Protein AF-A0A7K7YYR3-F1 (afdb_monomer)

Mean predicted aligned error: 9.84 Å

Organism: Thryothorus ludovicianus (NCBI:txid74200)

Radius of gyration: 42.55 Å; Cα contacts (8 Å, |Δi|>4): 49; chains: 1; bounding box: 98×28×98 Å

Foldseek 3Di:
DPPPPPPQDLVNDDCPDPVVVVVVVVVVVVVVVVVVVVVVVVVVVVVVVVVVVVVVVVVVVVVVVVVVVVVVVVVVVVVVLVVLVLQLVLQQVPADPPPRDGDDSVCSVVVVVSLVVVCVVCVPVCVVVVVSVVVSVVPRD

Structure (mmCIF, N/CA/C/O backbone):
data_AF-A0A7K7YYR3-F1
#
_entry.id   AF-A0A7K7YYR3-F1
#
loop_
_atom_site.group_PDB
_atom_site.id
_atom_site.type_symbol
_atom_site.label_atom_id
_atom_site.label_alt_id
_atom_site.label_comp_id
_atom_site.label_asym_id
_atom_site.label_entity_id
_atom_site.label_seq_id
_atom_site.pdbx_PDB_ins_code
_atom_site.Cartn_x
_atom_site.Cartn_y
_atom_site.Cartn_z
_atom_site.occupancy
_atom_site.B_iso_or_equiv
_atom_site.auth_seq_id
_atom_site.auth_comp_id
_atom_site.auth_asym_id
_atom_site.auth_atom_id
_atom_site.pdbx_PDB_model_num
ATOM 1 N N . LYS A 1 1 ? 64.366 -17.762 -42.381 1.00 35.41 1 LYS A N 1
ATOM 2 C CA . LYS A 1 1 ? 63.772 -16.645 -43.153 1.00 35.41 1 LYS A CA 1
ATOM 3 C C . LYS A 1 1 ? 62.327 -16.528 -42.707 1.00 35.41 1 LYS A C 1
ATOM 5 O O . LYS A 1 1 ? 61.456 -17.136 -43.309 1.00 35.41 1 LYS A O 1
ATOM 10 N N . GLU A 1 2 ? 62.115 -15.848 -41.589 1.00 37.00 2 GLU A N 1
ATOM 11 C CA . GLU A 1 2 ? 60.780 -15.482 -41.127 1.00 37.00 2 GLU A CA 1
ATOM 12 C C . GLU A 1 2 ? 60.340 -14.313 -42.001 1.00 37.00 2 GLU A C 1
ATOM 14 O O . GLU A 1 2 ? 60.951 -13.245 -41.985 1.00 37.00 2 GLU A O 1
ATOM 19 N N . ALA A 1 3 ? 59.386 -14.578 -42.890 1.00 41.44 3 ALA A N 1
ATOM 20 C CA . ALA A 1 3 ? 58.779 -13.540 -43.696 1.00 41.44 3 ALA A CA 1
ATOM 21 C C . ALA A 1 3 ? 57.886 -12.715 -42.768 1.00 41.44 3 ALA A C 1
ATOM 23 O O . ALA A 1 3 ? 56.827 -13.174 -42.343 1.00 41.44 3 ALA A O 1
ATOM 24 N N . ASP A 1 4 ? 58.397 -11.530 -42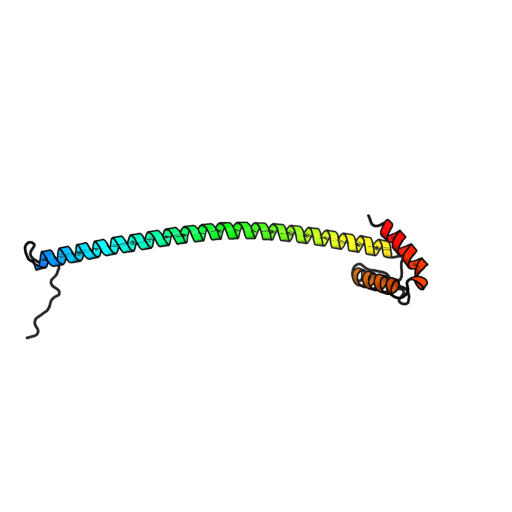.442 1.00 42.44 4 ASP A N 1
ATOM 25 C CA . ASP A 1 4 ? 57.719 -10.349 -41.913 1.00 42.44 4 ASP A CA 1
ATOM 26 C C . ASP A 1 4 ? 56.309 -10.235 -42.514 1.00 42.44 4 ASP A C 1
ATOM 28 O O . ASP A 1 4 ? 56.099 -9.626 -43.563 1.00 42.44 4 ASP A O 1
ATOM 32 N N . THR A 1 5 ? 55.334 -10.888 -41.879 1.00 45.81 5 THR A N 1
ATOM 33 C CA . THR A 1 5 ? 53.918 -10.742 -42.215 1.00 45.81 5 THR A CA 1
ATOM 34 C C . THR A 1 5 ? 53.445 -9.512 -41.458 1.00 45.81 5 THR A C 1
ATOM 36 O O . THR A 1 5 ? 52.688 -9.603 -40.497 1.00 45.81 5 THR A O 1
ATOM 39 N N . LYS A 1 6 ? 53.979 -8.348 -41.844 1.00 49.88 6 LYS A N 1
ATOM 40 C CA . LYS A 1 6 ? 53.377 -7.065 -41.492 1.00 49.88 6 LYS A CA 1
ATOM 41 C C . LYS A 1 6 ? 51.923 -7.150 -41.920 1.00 49.88 6 LYS A C 1
ATOM 43 O O . LYS A 1 6 ? 51.659 -7.414 -43.094 1.00 49.88 6 LYS A O 1
ATOM 48 N N . GLU A 1 7 ? 51.003 -6.944 -40.982 1.00 54.12 7 GLU A N 1
ATOM 49 C CA . GLU A 1 7 ? 49.636 -6.553 -41.312 1.00 54.12 7 GLU A CA 1
ATOM 50 C C . GLU A 1 7 ? 49.751 -5.374 -42.279 1.00 54.12 7 GLU A C 1
ATOM 52 O O . GLU A 1 7 ? 50.109 -4.264 -41.881 1.00 54.12 7 GLU A O 1
ATOM 57 N N . ARG A 1 8 ? 49.581 -5.642 -43.580 1.00 56.56 8 ARG A N 1
ATOM 58 C CA . ARG A 1 8 ? 49.575 -4.599 -44.600 1.00 56.56 8 ARG A CA 1
ATOM 59 C C . ARG A 1 8 ? 48.502 -3.613 -44.186 1.00 56.56 8 ARG A C 1
ATOM 61 O O . ARG A 1 8 ? 47.345 -3.989 -43.994 1.00 56.56 8 ARG A O 1
ATOM 68 N N . SER A 1 9 ? 48.908 -2.363 -44.016 1.00 64.81 9 SER A N 1
ATOM 69 C CA . SER A 1 9 ? 47.984 -1.285 -43.718 1.00 64.81 9 SER A CA 1
ATOM 70 C C . SER A 1 9 ? 46.947 -1.227 -44.839 1.00 64.81 9 SER A C 1
ATOM 72 O O . SER A 1 9 ? 47.283 -1.448 -45.999 1.00 64.81 9 SER A O 1
ATOM 74 N N . VAL A 1 10 ? 45.688 -0.899 -44.537 1.00 63.25 10 VAL A N 1
ATOM 75 C CA . VAL A 1 10 ? 44.636 -0.714 -45.562 1.00 63.25 10 VAL A CA 1
ATOM 76 C C . VAL A 1 10 ? 45.073 0.262 -46.666 1.00 63.25 10 VAL A C 1
ATOM 78 O O . VAL A 1 10 ? 44.607 0.176 -47.800 1.00 63.25 10 VAL A O 1
ATOM 81 N N . PHE A 1 11 ? 45.989 1.176 -46.335 1.00 68.94 11 PHE A N 1
ATOM 82 C CA . PHE A 1 11 ? 46.579 2.143 -47.257 1.00 68.94 11 PHE A CA 1
ATOM 83 C C . PHE A 1 11 ? 47.608 1.544 -48.236 1.00 68.94 11 PHE A C 1
ATOM 85 O O . PHE A 1 11 ? 47.927 2.195 -49.226 1.00 68.94 11 PHE A O 1
ATOM 92 N N . ASP A 1 12 ? 48.081 0.316 -48.007 1.00 80.94 12 ASP A N 1
ATOM 93 C CA . ASP A 1 12 ? 49.031 -0.399 -48.872 1.00 80.94 12 ASP A CA 1
ATOM 94 C C . ASP A 1 12 ? 48.335 -1.242 -49.960 1.00 80.94 12 ASP A C 1
ATOM 96 O O . ASP A 1 12 ? 49.011 -1.852 -50.791 1.00 80.94 12 ASP A O 1
ATOM 100 N N . ILE A 1 13 ? 46.994 -1.295 -49.972 1.00 80.44 13 ILE A N 1
ATOM 101 C CA . ILE A 1 13 ? 46.213 -2.071 -50.946 1.00 80.44 13 ILE A CA 1
ATOM 102 C C . ILE A 1 13 ? 45.917 -1.197 -52.184 1.00 80.44 13 ILE A C 1
ATOM 104 O O . ILE A 1 13 ? 45.173 -0.218 -52.074 1.00 80.44 13 ILE A O 1
ATOM 108 N N . PRO A 1 14 ? 46.437 -1.519 -53.387 1.00 85.94 14 PRO A N 1
ATOM 109 C CA . PRO A 1 14 ? 46.228 -0.684 -54.570 1.00 85.94 14 PRO A CA 1
ATOM 110 C C . PRO A 1 14 ? 44.763 -0.687 -55.041 1.00 85.94 14 PRO A C 1
ATOM 112 O O . PRO A 1 14 ? 44.143 -1.739 -55.178 1.00 85.94 14 PRO A O 1
ATOM 115 N N . ILE A 1 15 ? 44.234 0.493 -55.375 1.00 78.50 15 ILE A N 1
ATOM 116 C CA . ILE A 1 15 ? 42.802 0.799 -55.603 1.00 78.50 15 ILE A CA 1
ATOM 117 C C . ILE A 1 15 ? 42.096 0.073 -56.771 1.00 78.50 15 ILE A C 1
ATOM 119 O O . ILE A 1 15 ? 40.879 0.162 -56.897 1.00 78.50 15 ILE A O 1
ATOM 123 N N . PHE A 1 16 ? 42.823 -0.670 -57.607 1.00 83.06 16 PHE A N 1
ATOM 124 C CA . PHE A 1 16 ? 42.270 -1.465 -58.718 1.00 83.06 16 PHE A CA 1
ATOM 125 C C . PHE A 1 16 ? 42.712 -2.930 -58.653 1.00 83.06 16 PHE A C 1
ATOM 127 O O . PHE A 1 16 ? 42.991 -3.560 -59.670 1.00 83.06 16 PHE A O 1
ATOM 134 N N . THR A 1 17 ? 42.827 -3.464 -57.440 1.00 88.00 17 THR A N 1
ATOM 135 C CA . THR A 1 17 ? 43.153 -4.873 -57.205 1.00 88.00 17 THR A CA 1
ATOM 136 C C . THR A 1 17 ? 41.941 -5.623 -56.678 1.00 88.00 17 THR A C 1
ATOM 138 O O . THR A 1 17 ? 41.049 -5.051 -56.049 1.00 88.00 17 THR A O 1
ATOM 141 N N . GLU A 1 18 ? 41.919 -6.931 -56.911 1.00 87.81 18 GLU A N 1
ATOM 142 C CA . GLU A 1 18 ? 40.915 -7.820 -56.326 1.00 87.81 18 GLU A CA 1
ATOM 143 C C . GLU A 1 18 ? 40.942 -7.767 -54.786 1.00 87.81 18 GLU A C 1
ATOM 145 O O . GLU A 1 18 ? 39.895 -7.781 -54.142 1.00 87.81 18 GLU A O 1
ATOM 150 N N . GLU A 1 19 ? 42.130 -7.595 -54.197 1.00 86.94 19 GLU A N 1
ATOM 151 C CA . GLU A 1 19 ? 42.328 -7.396 -52.757 1.00 86.94 19 GLU A CA 1
ATOM 152 C C . GLU A 1 19 ? 41.598 -6.138 -52.246 1.00 86.94 19 GLU A C 1
ATOM 154 O O . GLU A 1 19 ? 40.872 -6.208 -51.252 1.00 86.94 19 GLU A O 1
ATOM 159 N N . PHE A 1 20 ? 41.691 -5.012 -52.968 1.00 88.94 20 PHE A N 1
ATOM 160 C CA . PHE A 1 20 ? 40.969 -3.780 -52.630 1.00 88.94 20 PHE A CA 1
ATOM 161 C C . PHE A 1 20 ? 39.449 -3.954 -52.711 1.00 88.94 20 PHE A C 1
ATOM 163 O O . PHE A 1 20 ? 38.728 -3.525 -51.807 1.00 88.94 20 PHE A O 1
ATOM 170 N N . LEU A 1 21 ? 38.953 -4.606 -53.769 1.00 87.38 21 LEU A N 1
ATOM 171 C CA . LEU A 1 21 ? 37.520 -4.861 -53.943 1.00 87.38 21 LEU A CA 1
ATOM 172 C C . LEU A 1 21 ? 36.966 -5.756 -52.828 1.00 87.38 21 LEU A C 1
ATOM 174 O O . LEU A 1 21 ? 35.918 -5.447 -52.258 1.00 87.38 21 LEU A O 1
ATOM 178 N N . ASN A 1 22 ? 37.683 -6.826 -52.476 1.00 89.19 22 ASN A N 1
ATOM 179 C CA . ASN A 1 22 ? 37.294 -7.737 -51.401 1.00 89.19 22 ASN A CA 1
ATOM 180 C C . ASN A 1 22 ? 37.285 -7.037 -50.039 1.00 89.19 22 ASN A C 1
ATOM 182 O O . ASN A 1 22 ? 36.320 -7.175 -49.286 1.00 89.19 22 ASN A O 1
ATOM 186 N N . HIS A 1 23 ? 38.310 -6.236 -49.743 1.00 88.50 23 HIS A N 1
ATOM 187 C CA . HIS A 1 23 ? 38.374 -5.461 -48.509 1.00 88.50 23 HIS A CA 1
ATOM 188 C C . HIS A 1 23 ? 37.259 -4.400 -48.431 1.00 88.50 23 HIS A C 1
ATOM 190 O O . HIS A 1 23 ? 36.601 -4.260 -47.399 1.00 88.50 23 HIS A O 1
ATOM 196 N N . SER A 1 24 ? 36.985 -3.689 -49.531 1.00 88.31 24 SER A N 1
ATOM 197 C CA . SER A 1 24 ? 35.888 -2.715 -49.608 1.00 88.31 24 SER A CA 1
ATOM 198 C C . SER A 1 24 ? 34.526 -3.377 -49.359 1.00 88.31 24 SER A C 1
ATOM 200 O O . SER A 1 24 ? 33.747 -2.909 -48.527 1.00 88.31 24 SER A O 1
ATOM 202 N N . LYS A 1 25 ? 34.281 -4.537 -49.982 1.00 92.31 25 LYS A N 1
ATOM 203 C CA . LYS A 1 25 ? 33.065 -5.337 -49.780 1.00 92.31 25 LYS A CA 1
ATOM 204 C C . LYS A 1 25 ? 32.928 -5.852 -48.343 1.00 92.31 25 LYS A C 1
ATOM 206 O O . LYS A 1 25 ? 31.828 -5.830 -47.795 1.00 92.31 25 LYS A O 1
ATOM 211 N N . ALA A 1 26 ? 34.023 -6.299 -47.726 1.00 92.12 26 ALA A N 1
ATOM 212 C CA . ALA A 1 26 ? 34.031 -6.736 -46.330 1.00 92.12 26 ALA A CA 1
ATOM 213 C C . ALA A 1 26 ? 33.671 -5.584 -45.377 1.00 92.12 26 ALA A C 1
ATOM 215 O O . ALA A 1 26 ? 32.804 -5.746 -44.520 1.00 92.12 26 ALA A O 1
ATOM 216 N N . ARG A 1 27 ? 34.252 -4.395 -45.586 1.00 91.75 27 ARG A N 1
ATOM 217 C CA . ARG A 1 27 ? 33.939 -3.189 -44.805 1.00 91.75 27 ARG A CA 1
ATOM 218 C C . ARG A 1 27 ? 32.488 -2.742 -44.985 1.00 91.75 27 ARG A C 1
ATOM 220 O O . ARG A 1 27 ? 31.841 -2.347 -44.019 1.00 91.75 27 ARG A O 1
ATOM 227 N N . GLU A 1 28 ? 31.959 -2.792 -46.206 1.00 95.69 28 GLU A N 1
ATOM 228 C CA . GLU A 1 28 ? 30.553 -2.464 -46.462 1.00 95.69 28 GLU A CA 1
ATOM 229 C C . GLU A 1 28 ? 29.607 -3.444 -45.746 1.00 95.69 28 GLU A C 1
ATOM 231 O O . GLU A 1 28 ? 28.613 -3.025 -45.144 1.00 95.69 28 GLU A O 1
ATOM 236 N N . ALA A 1 29 ? 29.936 -4.740 -45.753 1.00 96.12 29 ALA A N 1
ATOM 237 C CA . ALA A 1 29 ? 29.187 -5.759 -45.024 1.00 96.12 29 ALA A CA 1
ATOM 238 C C . ALA A 1 29 ? 29.232 -5.533 -43.503 1.00 96.12 29 ALA A C 1
ATOM 240 O O . ALA A 1 29 ? 28.187 -5.591 -42.851 1.00 96.12 29 ALA A O 1
ATOM 241 N N . GLU A 1 30 ? 30.402 -5.205 -42.951 1.00 95.81 30 GLU A N 1
ATOM 242 C CA . GLU A 1 30 ? 30.566 -4.861 -41.535 1.00 95.81 30 GLU A CA 1
ATOM 243 C C . GLU A 1 30 ? 29.743 -3.620 -41.164 1.00 95.81 30 GLU A C 1
ATOM 245 O O . GLU A 1 30 ? 28.970 -3.648 -40.206 1.00 95.81 30 GLU A O 1
ATOM 250 N N . LEU A 1 31 ? 29.806 -2.555 -41.972 1.00 97.44 31 LEU A N 1
ATOM 251 C CA . LEU A 1 31 ? 29.014 -1.342 -41.758 1.00 97.44 31 LEU A CA 1
ATOM 252 C C . LEU A 1 31 ? 27.509 -1.638 -41.777 1.00 97.44 31 LEU A C 1
ATOM 254 O O . LEU A 1 31 ? 26.747 -1.094 -40.973 1.00 97.44 31 LEU A O 1
ATOM 258 N N . ARG A 1 32 ? 27.061 -2.518 -42.679 1.00 98.00 32 ARG A N 1
ATOM 259 C CA . ARG A 1 32 ? 25.664 -2.962 -42.735 1.00 98.00 32 ARG A CA 1
ATOM 260 C C . ARG A 1 32 ? 25.271 -3.742 -41.481 1.00 98.00 32 ARG A C 1
ATOM 262 O O . ARG A 1 32 ? 24.177 -3.522 -40.959 1.00 98.00 32 ARG A O 1
ATOM 269 N N . GLN A 1 33 ? 26.139 -4.622 -40.989 1.00 98.00 33 GLN A N 1
ATOM 270 C CA . GLN A 1 33 ? 25.901 -5.375 -39.760 1.00 98.00 33 GLN A CA 1
ATOM 271 C C . GLN A 1 33 ? 25.851 -4.456 -38.533 1.00 98.00 33 GLN A C 1
ATOM 273 O O . GLN A 1 33 ? 24.942 -4.593 -37.716 1.00 98.00 33 GLN A O 1
ATOM 278 N N . LEU A 1 34 ? 26.759 -3.481 -38.434 1.00 98.12 34 LEU A N 1
ATOM 279 C CA . LEU A 1 34 ? 26.760 -2.482 -37.363 1.00 98.12 34 LEU A CA 1
ATOM 280 C C . LEU A 1 34 ? 25.476 -1.654 -37.364 1.00 98.12 34 LEU A C 1
ATOM 282 O O . LEU A 1 34 ? 24.861 -1.491 -36.316 1.00 98.12 34 LEU A O 1
ATOM 286 N N . ARG A 1 35 ? 25.014 -1.195 -38.535 1.00 98.25 35 ARG A N 1
ATOM 287 C CA . ARG A 1 35 ? 23.731 -0.479 -38.655 1.00 98.25 35 ARG A CA 1
ATOM 288 C C . ARG A 1 35 ? 22.551 -1.329 -38.195 1.00 98.25 35 ARG A C 1
ATOM 290 O O . ARG A 1 35 ? 21.685 -0.823 -37.490 1.00 98.25 35 ARG A O 1
ATOM 297 N N . LYS A 1 36 ? 22.529 -2.614 -38.565 1.00 98.31 36 LYS A N 1
ATOM 298 C CA . LYS A 1 36 ? 21.488 -3.548 -38.120 1.00 98.31 36 LYS A CA 1
ATOM 299 C C . LYS A 1 36 ? 21.504 -3.708 -36.597 1.00 98.31 36 LYS A C 1
ATOM 301 O O . LYS A 1 36 ? 20.466 -3.563 -35.967 1.00 98.31 36 LYS A O 1
ATOM 306 N N . SER A 1 37 ? 22.680 -3.947 -36.022 1.00 97.69 37 SER A N 1
ATOM 307 C CA . SER A 1 37 ? 22.866 -4.089 -34.574 1.00 97.69 37 SER A CA 1
ATOM 308 C C . SER A 1 37 ? 22.451 -2.821 -33.820 1.00 97.69 37 SER A C 1
ATOM 310 O O . SER A 1 37 ? 21.718 -2.892 -32.840 1.00 97.69 37 SER A O 1
ATOM 312 N N . ASN A 1 38 ? 22.840 -1.644 -34.321 1.00 97.81 38 ASN A N 1
ATOM 313 C CA . ASN A 1 38 ? 22.457 -0.369 -33.723 1.00 97.81 38 ASN A CA 1
ATOM 314 C C . ASN A 1 38 ? 20.933 -0.177 -33.708 1.00 97.81 38 ASN A C 1
ATOM 316 O O . ASN A 1 38 ? 20.379 0.209 -32.686 1.00 97.81 38 ASN A O 1
ATOM 320 N N . MET A 1 39 ? 20.250 -0.525 -34.801 1.00 98.12 39 MET A N 1
ATOM 321 C CA . MET A 1 39 ? 18.787 -0.472 -34.871 1.00 98.12 39 MET A CA 1
ATOM 322 C C . MET A 1 39 ? 18.123 -1.432 -33.867 1.00 98.12 39 MET A C 1
ATOM 324 O O . MET A 1 39 ? 17.169 -1.053 -33.194 1.00 98.12 39 MET A O 1
ATOM 328 N N . GLU A 1 40 ? 18.649 -2.653 -33.711 1.00 98.00 40 GLU A N 1
ATOM 329 C CA . GLU A 1 40 ? 18.161 -3.610 -32.705 1.00 98.00 40 GLU A CA 1
ATOM 330 C C . GLU A 1 40 ? 18.360 -3.084 -31.270 1.00 98.00 40 GLU A C 1
ATOM 332 O O . GLU A 1 40 ? 17.505 -3.285 -30.404 1.00 98.00 40 GLU A O 1
ATOM 337 N N . PHE A 1 41 ? 19.471 -2.391 -30.998 1.00 98.19 41 PHE A N 1
ATOM 338 C CA . PHE A 1 41 ? 19.703 -1.755 -29.700 1.00 98.19 41 PHE A CA 1
ATOM 339 C C . PHE A 1 41 ? 18.776 -0.566 -29.454 1.00 98.19 41 PHE A C 1
ATOM 341 O O . PHE A 1 41 ? 18.252 -0.435 -28.349 1.00 98.19 41 PHE A O 1
ATOM 348 N N . GLU A 1 42 ? 18.537 0.272 -30.460 1.00 98.19 42 GLU A N 1
ATOM 349 C CA . GLU A 1 42 ? 17.586 1.384 -30.373 1.00 98.19 42 GLU A CA 1
ATOM 350 C C . GLU A 1 42 ? 16.169 0.883 -30.067 1.00 98.19 42 GLU A C 1
ATOM 352 O O . GLU A 1 42 ? 15.507 1.421 -29.179 1.00 98.19 42 GLU A O 1
ATOM 357 N N . GLU A 1 43 ? 15.733 -0.202 -30.713 1.00 98.12 43 GLU A N 1
ATOM 358 C CA . GLU A 1 43 ? 14.432 -0.825 -30.448 1.00 98.12 43 GLU A CA 1
ATOM 359 C C . GLU A 1 43 ? 14.332 -1.353 -29.008 1.00 98.12 43 GLU A C 1
ATOM 361 O O . GLU A 1 43 ? 13.356 -1.081 -28.300 1.00 98.12 43 GLU A O 1
ATOM 366 N N . ARG A 1 44 ? 15.367 -2.057 -28.527 1.00 97.81 44 ARG A N 1
ATOM 367 C CA . ARG A 1 44 ? 15.416 -2.548 -27.138 1.00 97.81 44 ARG A CA 1
ATOM 368 C C . ARG A 1 44 ? 15.423 -1.409 -26.125 1.00 97.81 44 ARG A C 1
ATOM 370 O O . ARG A 1 44 ? 14.733 -1.498 -25.110 1.00 97.81 44 ARG A O 1
ATOM 377 N N . ASN A 1 45 ? 16.166 -0.341 -26.398 1.00 98.19 45 ASN A N 1
ATOM 378 C CA . ASN A 1 45 ? 16.213 0.833 -25.534 1.00 98.19 45 ASN A CA 1
ATOM 379 C C . ASN A 1 45 ? 14.850 1.529 -25.472 1.00 98.19 45 ASN A C 1
ATOM 381 O O . ASN A 1 45 ? 14.396 1.863 -24.379 1.00 98.19 45 ASN A O 1
ATOM 385 N N . ALA A 1 46 ? 14.158 1.675 -26.605 1.00 98.38 46 ALA A N 1
ATOM 386 C CA . ALA A 1 46 ? 12.812 2.242 -26.641 1.00 98.38 46 ALA A CA 1
ATOM 387 C C . ALA A 1 46 ? 11.812 1.397 -25.830 1.00 98.38 46 ALA A C 1
ATOM 389 O O . ALA A 1 46 ? 11.031 1.935 -25.039 1.00 98.38 46 ALA A O 1
ATOM 390 N N . ALA A 1 47 ? 11.870 0.068 -25.966 1.00 98.00 47 ALA A N 1
ATOM 391 C CA . ALA A 1 47 ? 11.036 -0.846 -25.188 1.00 98.00 47 ALA A CA 1
ATOM 392 C C . ALA A 1 47 ? 11.317 -0.743 -23.678 1.00 98.00 47 ALA A C 1
ATOM 394 O O . ALA A 1 47 ? 10.383 -0.656 -22.875 1.00 98.00 47 ALA A O 1
ATOM 395 N N . LEU A 1 48 ? 12.595 -0.701 -23.288 1.00 98.38 48 LEU A N 1
ATOM 396 C CA . LEU A 1 48 ? 12.999 -0.559 -21.891 1.00 98.38 48 LEU A CA 1
ATOM 397 C C . LEU A 1 48 ? 12.548 0.784 -21.308 1.00 98.38 48 LEU A C 1
ATOM 399 O O . LEU A 1 48 ? 12.025 0.825 -20.198 1.00 98.38 48 LEU A O 1
ATOM 403 N N . GLN A 1 49 ? 12.693 1.872 -22.061 1.00 98.38 49 GLN A N 1
ATOM 404 C CA . GLN A 1 49 ? 12.291 3.204 -21.620 1.00 98.38 49 GLN A CA 1
ATOM 405 C C . GLN A 1 49 ? 10.783 3.283 -21.360 1.00 98.38 49 GLN A C 1
ATOM 407 O O . GLN A 1 49 ? 10.367 3.779 -20.312 1.00 98.38 49 GLN A O 1
ATOM 412 N N . LYS A 1 50 ? 9.968 2.689 -22.241 1.00 98.38 50 LYS A N 1
ATOM 413 C CA . LYS A 1 50 ? 8.522 2.554 -22.023 1.00 98.38 50 LYS A CA 1
ATOM 414 C C . LYS A 1 50 ? 8.200 1.731 -20.773 1.00 98.38 50 LYS A C 1
ATOM 416 O O . LYS A 1 50 ? 7.259 2.052 -20.045 1.00 98.38 50 LYS A O 1
ATOM 421 N N . HIS A 1 51 ? 8.955 0.663 -20.517 1.00 98.38 51 HIS A N 1
ATOM 422 C CA . HIS A 1 51 ? 8.760 -0.156 -19.322 1.00 98.38 51 HIS A CA 1
ATOM 423 C C . HIS A 1 51 ? 9.084 0.624 -18.043 1.00 98.38 51 HIS A C 1
ATOM 425 O O . HIS A 1 51 ? 8.286 0.610 -17.110 1.00 98.38 51 HIS A O 1
ATOM 431 N N . VAL A 1 52 ? 10.195 1.365 -18.028 1.00 98.38 52 VAL A N 1
ATOM 432 C CA . VAL A 1 52 ? 10.575 2.242 -16.909 1.00 98.38 52 VAL A CA 1
ATOM 433 C C . VAL A 1 52 ? 9.493 3.282 -16.634 1.00 98.38 52 VAL A C 1
ATOM 435 O O . VAL A 1 52 ? 9.124 3.485 -15.481 1.00 98.38 52 VAL A O 1
ATOM 438 N N . GLU A 1 53 ? 8.955 3.918 -17.673 1.00 98.25 53 GLU A N 1
ATOM 439 C CA . GLU A 1 53 ? 7.867 4.887 -17.528 1.00 98.25 53 GLU A CA 1
ATOM 440 C C . GLU A 1 53 ? 6.598 4.236 -16.961 1.00 98.25 53 GLU A C 1
ATOM 442 O O . GLU A 1 53 ? 6.037 4.724 -15.984 1.00 98.25 53 GLU A O 1
ATOM 447 N N . SER A 1 54 ? 6.217 3.067 -17.483 1.00 98.31 54 SER A N 1
ATOM 448 C CA . SER A 1 54 ? 5.068 2.306 -16.974 1.00 98.31 54 SER A CA 1
ATOM 449 C C . SER A 1 54 ? 5.241 1.922 -15.499 1.00 98.31 54 SER A C 1
ATOM 451 O O . SER A 1 54 ? 4.297 2.016 -14.715 1.00 98.31 54 SER A O 1
ATOM 453 N N . MET A 1 55 ? 6.450 1.507 -15.104 1.00 98.44 55 MET A N 1
ATOM 454 C CA . MET A 1 55 ? 6.769 1.192 -13.711 1.00 98.44 55 MET A CA 1
ATOM 455 C C . MET A 1 55 ? 6.701 2.428 -12.818 1.00 98.44 55 MET A C 1
ATOM 457 O O . MET A 1 55 ? 6.166 2.333 -11.719 1.00 98.44 55 MET A O 1
ATOM 461 N N . ARG A 1 56 ? 7.193 3.586 -13.276 1.00 98.44 56 ARG A N 1
ATOM 462 C CA . ARG A 1 56 ? 7.094 4.846 -12.522 1.00 98.44 56 ARG A CA 1
ATOM 463 C C . ARG A 1 56 ? 5.642 5.210 -12.241 1.00 98.44 56 ARG A C 1
ATOM 465 O O . ARG A 1 56 ? 5.298 5.422 -11.085 1.00 98.44 56 ARG A O 1
ATOM 472 N N . THR A 1 57 ? 4.776 5.163 -13.253 1.00 98.38 57 THR A N 1
ATOM 473 C CA . THR A 1 57 ? 3.339 5.415 -13.066 1.00 98.38 57 THR A CA 1
ATOM 474 C C . THR A 1 57 ? 2.695 4.408 -12.109 1.00 98.38 57 THR A C 1
ATOM 476 O O . THR A 1 57 ? 1.847 4.774 -11.296 1.00 98.38 57 THR A O 1
ATOM 479 N N . ALA A 1 58 ? 3.090 3.132 -12.170 1.00 98.38 58 ALA A N 1
ATOM 480 C CA . ALA A 1 58 ? 2.591 2.122 -11.239 1.00 98.38 58 ALA A CA 1
ATOM 481 C C . ALA A 1 58 ? 3.032 2.398 -9.790 1.00 98.38 58 ALA A C 1
ATOM 483 O O . ALA A 1 58 ? 2.228 2.230 -8.876 1.00 98.38 58 ALA A O 1
ATOM 484 N N . VAL A 1 59 ? 4.274 2.847 -9.582 1.00 98.56 59 VAL A N 1
ATOM 485 C CA . VAL A 1 59 ? 4.787 3.244 -8.263 1.00 98.56 59 VAL A CA 1
ATOM 486 C C . VAL A 1 59 ? 4.025 4.451 -7.727 1.00 98.56 59 VAL A C 1
ATOM 488 O O . VAL A 1 59 ? 3.513 4.375 -6.618 1.00 98.56 59 VAL A O 1
ATOM 491 N N . GLU A 1 60 ? 3.867 5.510 -8.521 1.00 98.38 60 GLU A N 1
ATOM 492 C CA . GLU A 1 60 ? 3.113 6.708 -8.120 1.00 98.38 60 GLU A CA 1
ATOM 493 C C . GLU A 1 60 ? 1.679 6.356 -7.702 1.00 98.38 60 GLU A C 1
ATOM 495 O O . GLU A 1 60 ? 1.186 6.816 -6.672 1.00 98.38 60 GLU A O 1
ATOM 500 N N . LYS A 1 61 ? 1.014 5.473 -8.458 1.00 98.44 61 LYS A N 1
ATOM 501 C CA . LYS A 1 61 ? -0.321 4.986 -8.099 1.00 98.44 61 LYS A CA 1
ATOM 502 C C . LYS A 1 61 ? -0.314 4.216 -6.775 1.00 98.44 61 LYS A C 1
ATOM 504 O O . LYS A 1 61 ? -1.168 4.461 -5.929 1.00 98.44 61 LYS A O 1
ATOM 509 N N . LEU A 1 62 ? 0.645 3.310 -6.585 1.00 98.62 62 LEU A N 1
ATOM 510 C CA . LEU A 1 62 ? 0.768 2.543 -5.343 1.00 98.62 62 LEU A CA 1
ATOM 511 C C . LEU A 1 62 ? 1.051 3.442 -4.135 1.00 98.62 62 LEU A C 1
ATOM 513 O O . LEU A 1 62 ? 0.534 3.184 -3.053 1.00 98.62 62 LEU A O 1
ATOM 517 N N . GLU A 1 63 ? 1.838 4.504 -4.298 1.00 98.50 63 GLU A N 1
ATOM 518 C CA . GLU A 1 63 ? 2.089 5.477 -3.233 1.00 98.50 63 GLU A CA 1
ATOM 519 C C . GLU A 1 63 ? 0.803 6.199 -2.813 1.00 98.50 63 GLU A C 1
ATOM 521 O O . GLU A 1 63 ? 0.533 6.326 -1.614 1.00 98.50 63 GLU A O 1
ATOM 526 N N . VAL A 1 64 ? -0.028 6.604 -3.779 1.00 98.38 64 VAL A N 1
ATOM 527 C CA . VAL A 1 64 ? -1.349 7.193 -3.510 1.00 98.38 64 VAL A CA 1
ATOM 528 C C . VAL A 1 64 ? -2.257 6.197 -2.786 1.00 98.38 64 VAL A C 1
ATOM 530 O O . VAL A 1 64 ? -2.833 6.544 -1.751 1.00 98.38 64 VAL A O 1
ATOM 533 N N . ASP A 1 65 ? -2.334 4.956 -3.271 1.00 98.38 65 ASP A N 1
ATOM 534 C CA . ASP A 1 65 ? -3.151 3.900 -2.663 1.00 98.38 65 ASP A CA 1
ATOM 535 C C . ASP A 1 65 ? -2.718 3.636 -1.205 1.00 98.38 65 ASP A C 1
ATOM 537 O O . ASP A 1 65 ? -3.555 3.529 -0.307 1.00 98.38 65 ASP A O 1
ATOM 541 N N . VAL A 1 66 ? -1.408 3.617 -0.925 1.00 98.56 66 VAL A N 1
ATOM 542 C CA . VAL A 1 66 ? -0.867 3.455 0.438 1.00 98.56 66 VAL A CA 1
ATOM 543 C C . VAL A 1 66 ? -1.287 4.603 1.355 1.00 98.56 66 VAL A C 1
ATOM 545 O O . VAL A 1 66 ? -1.644 4.365 2.513 1.00 98.56 66 VAL A O 1
ATOM 548 N N . ILE A 1 67 ? -1.246 5.850 0.879 1.00 98.12 67 ILE A N 1
ATOM 549 C CA . ILE A 1 67 ? -1.674 7.012 1.671 1.00 98.12 67 ILE A CA 1
ATOM 550 C C . ILE A 1 67 ? -3.174 6.922 1.977 1.00 98.12 67 ILE A C 1
ATOM 552 O O . ILE A 1 67 ? -3.583 7.145 3.121 1.00 98.12 67 ILE A O 1
ATOM 556 N N . GLN A 1 68 ? -3.985 6.556 0.985 1.00 98.06 68 GLN A N 1
ATOM 557 C CA . GLN A 1 68 ? -5.429 6.416 1.145 1.00 98.06 68 GLN A CA 1
ATOM 558 C C . GLN A 1 68 ? -5.787 5.303 2.138 1.00 98.06 68 GLN A C 1
ATOM 560 O O . GLN A 1 68 ? -6.596 5.524 3.041 1.00 98.06 68 GLN A O 1
ATOM 565 N N . GLU A 1 69 ? -5.149 4.138 2.035 1.00 98.06 69 GLU A N 1
ATOM 566 C CA . GLU A 1 69 ? -5.379 3.026 2.961 1.00 98.06 69 GLU A CA 1
ATOM 567 C C . GLU A 1 69 ? -4.928 3.356 4.387 1.00 98.06 69 GLU A C 1
ATOM 569 O O . GLU A 1 69 ? -5.621 3.019 5.348 1.00 98.06 69 GLU A O 1
ATOM 574 N N . ARG A 1 70 ? -3.825 4.099 4.560 1.00 98.06 70 ARG A N 1
ATOM 575 C CA . ARG A 1 70 ? -3.429 4.613 5.882 1.00 98.06 70 ARG A CA 1
ATOM 576 C C . ARG A 1 70 ? -4.488 5.542 6.467 1.00 98.06 70 ARG A C 1
ATOM 578 O O .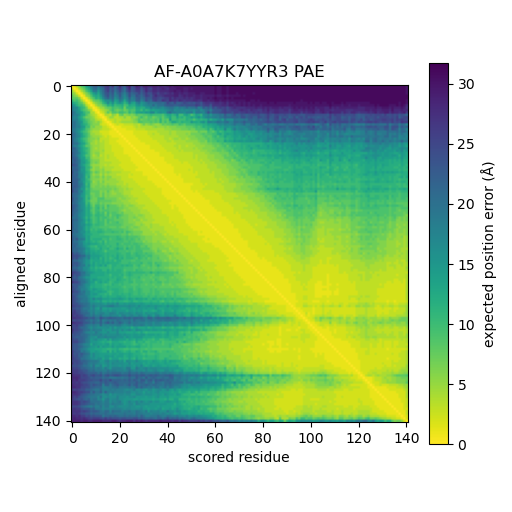 ARG A 1 70 ? -4.852 5.380 7.627 1.00 98.06 70 ARG A O 1
ATOM 585 N N . SER A 1 71 ? -5.005 6.481 5.673 1.00 97.94 71 SER A N 1
ATOM 586 C CA . SER A 1 71 ? -6.077 7.385 6.109 1.00 97.94 71 SER A CA 1
ATOM 587 C C . SER A 1 71 ? -7.334 6.610 6.514 1.00 97.94 71 SER A C 1
ATOM 589 O O . SER A 1 71 ? -7.882 6.842 7.593 1.00 97.94 71 SER A O 1
ATOM 591 N N . ARG A 1 72 ? -7.740 5.628 5.703 1.00 97.62 72 ARG A N 1
ATOM 592 C CA . ARG A 1 72 ? -8.877 4.752 5.997 1.00 97.62 72 ARG A CA 1
ATOM 593 C C . ARG A 1 72 ? -8.674 3.960 7.287 1.00 97.62 72 ARG A C 1
ATOM 595 O O . ARG A 1 72 ? -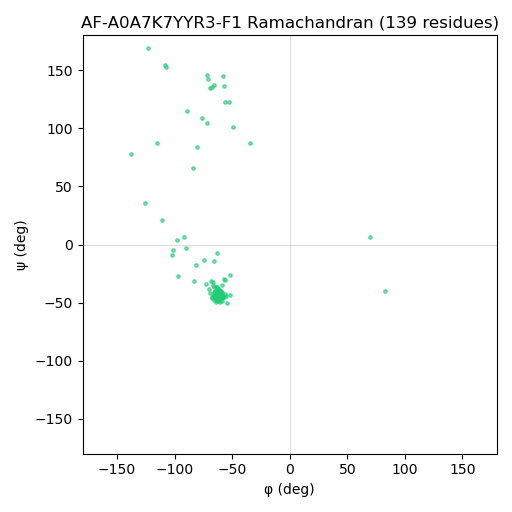9.602 3.861 8.086 1.00 97.62 72 ARG A O 1
ATOM 602 N N . ASN A 1 73 ? -7.478 3.417 7.506 1.00 98.25 73 ASN A N 1
ATOM 603 C CA . ASN A 1 73 ? -7.154 2.678 8.724 1.00 98.25 73 ASN A CA 1
ATOM 604 C C . ASN A 1 73 ? -7.262 3.577 9.964 1.00 98.25 73 ASN A C 1
ATOM 606 O O . ASN A 1 73 ? -7.908 3.190 10.931 1.00 98.25 73 ASN A O 1
ATOM 610 N N . THR A 1 74 ? -6.737 4.805 9.904 1.00 98.31 74 THR A N 1
ATOM 611 C CA . THR A 1 74 ? -6.871 5.787 10.992 1.00 98.31 74 THR A CA 1
ATOM 612 C C . THR A 1 74 ? -8.335 6.071 11.328 1.00 98.31 74 THR A C 1
ATOM 614 O O . THR A 1 74 ? -8.706 6.065 12.499 1.00 98.31 74 THR A O 1
ATOM 617 N N . VAL A 1 75 ? -9.187 6.274 10.320 1.00 98.06 75 VAL A N 1
ATOM 618 C CA . VAL A 1 75 ? -10.626 6.508 10.531 1.00 98.06 75 VAL A CA 1
ATOM 619 C C . VAL A 1 75 ? -11.302 5.282 11.154 1.00 98.06 75 VAL A C 1
ATOM 621 O O . VAL A 1 75 ? -12.071 5.413 12.102 1.00 98.06 75 VAL A O 1
ATOM 624 N N . LEU A 1 76 ? -10.979 4.072 10.688 1.00 98.19 76 LEU A N 1
ATOM 625 C CA . LEU A 1 76 ? -11.498 2.833 11.280 1.00 98.19 76 LEU A CA 1
ATOM 626 C C . LEU A 1 76 ? -11.055 2.653 12.738 1.00 98.19 76 LEU A C 1
ATOM 628 O O . LEU A 1 76 ? -11.868 2.254 13.568 1.00 98.19 76 LEU A O 1
ATOM 632 N N . GLN A 1 77 ? -9.803 2.980 13.066 1.00 97.62 77 GLN A N 1
ATOM 633 C CA . GLN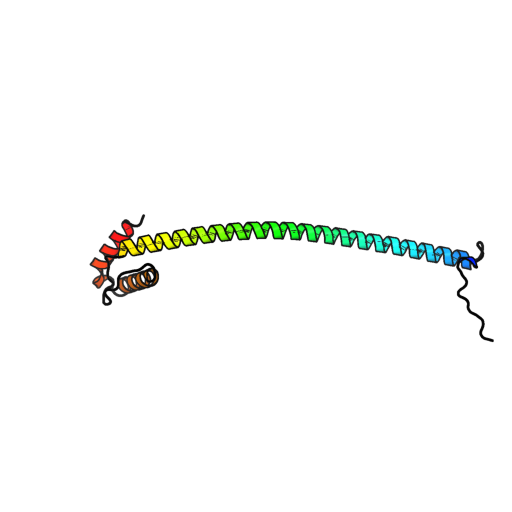 A 1 77 ? -9.310 2.957 14.444 1.00 97.62 77 GLN A CA 1
ATOM 6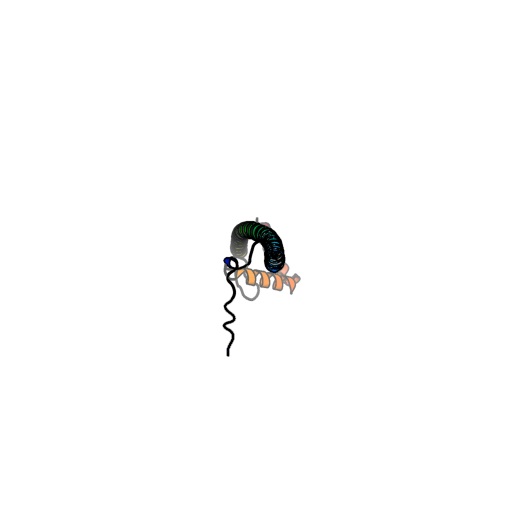34 C C . GLN A 1 77 ? -10.059 3.960 15.325 1.00 97.62 77 GLN A C 1
ATOM 636 O O . GLN A 1 77 ? -10.457 3.611 16.432 1.00 97.62 77 GLN A O 1
ATOM 641 N N . GLN A 1 78 ? -10.316 5.172 14.827 1.00 97.94 78 GLN A N 1
ATOM 642 C CA . GLN A 1 78 ? -11.103 6.179 15.547 1.00 97.94 78 GLN A CA 1
ATOM 643 C C . GLN A 1 78 ? -12.543 5.717 15.792 1.00 97.94 78 GLN A C 1
ATOM 645 O O . GLN A 1 78 ? -13.064 5.896 16.893 1.00 97.94 78 GLN A O 1
ATOM 650 N N . HIS A 1 79 ? -13.182 5.090 14.801 1.00 97.06 79 HIS A N 1
ATOM 651 C CA . HIS A 1 79 ? -14.516 4.516 14.977 1.00 97.06 79 HIS A CA 1
ATOM 652 C C . HIS A 1 79 ? -14.523 3.377 15.996 1.00 97.06 79 HIS A C 1
ATOM 654 O O . HIS A 1 79 ? -15.417 3.326 16.837 1.00 97.06 79 HIS A O 1
ATOM 660 N N . LEU A 1 80 ? -13.525 2.490 15.953 1.00 96.75 80 LEU A N 1
ATOM 661 C CA . LEU A 1 80 ? -13.386 1.400 16.917 1.00 96.75 80 LEU A CA 1
ATOM 662 C C . LEU A 1 80 ? -13.211 1.947 18.338 1.00 96.75 80 LEU A C 1
ATOM 664 O O . LEU A 1 80 ? -13.898 1.495 19.249 1.00 96.75 80 LEU A O 1
ATOM 668 N N . GLU A 1 81 ? -12.343 2.940 18.522 1.00 97.00 81 GLU A N 1
ATOM 669 C CA . GLU A 1 81 ? -12.116 3.580 19.821 1.00 97.00 81 GLU A CA 1
ATOM 670 C C . GLU A 1 81 ? -13.388 4.260 20.343 1.00 97.00 81 GLU A C 1
ATOM 672 O O . GLU A 1 81 ? -13.766 4.080 21.500 1.00 97.00 81 GLU A O 1
ATOM 677 N N . SER A 1 82 ? -14.103 4.968 19.464 1.00 96.44 82 SER A N 1
ATOM 678 C CA . SER A 1 82 ? -15.382 5.609 19.798 1.00 96.44 82 SER A CA 1
ATOM 679 C C . SER A 1 82 ? -16.428 4.577 20.226 1.00 96.44 82 SER A C 1
ATOM 681 O O . SER A 1 82 ? -17.111 4.764 21.231 1.00 96.44 82 SER A O 1
ATOM 683 N N . LEU A 1 83 ? -16.517 3.449 19.511 1.00 95.50 83 LEU A N 1
ATOM 684 C CA . LEU A 1 83 ? -17.413 2.347 19.857 1.00 95.50 83 LEU A CA 1
ATOM 685 C C . LEU A 1 83 ? -17.031 1.719 21.202 1.00 95.50 83 LEU A C 1
ATOM 687 O O . LEU A 1 83 ? -17.900 1.484 22.040 1.00 95.50 83 LEU A O 1
ATOM 691 N N . ARG A 1 84 ? -15.738 1.478 21.443 1.00 97.00 84 ARG A N 1
ATOM 692 C CA . ARG A 1 84 ? -15.244 0.974 22.731 1.00 97.00 84 ARG A CA 1
ATOM 693 C C . ARG A 1 84 ? -15.583 1.915 23.876 1.00 97.00 84 ARG A C 1
ATOM 695 O O . ARG A 1 84 ? -16.004 1.445 24.931 1.00 97.00 84 ARG A O 1
ATOM 702 N N . GLN A 1 85 ? -15.45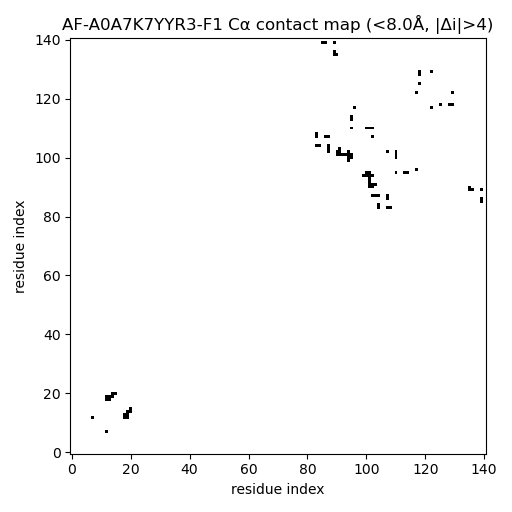3 3.220 23.669 1.00 96.81 85 GLN A N 1
ATOM 703 C CA . GLN A 1 85 ? -15.808 4.226 24.664 1.00 96.81 85 GLN A CA 1
ATOM 704 C C . GLN A 1 85 ? -17.317 4.254 24.937 1.00 96.81 85 GLN A C 1
ATOM 706 O O . GLN A 1 85 ? -17.737 4.258 26.100 1.00 96.81 85 GLN A O 1
ATOM 711 N N . ALA A 1 86 ? -18.140 4.216 23.887 1.00 95.81 86 ALA A N 1
ATOM 712 C CA . ALA A 1 86 ? -19.593 4.158 24.007 1.00 95.81 86 ALA A CA 1
ATOM 713 C C . ALA A 1 86 ? -20.041 2.891 24.753 1.00 95.81 86 ALA A C 1
ATOM 715 O O . ALA A 1 86 ? -20.825 2.971 25.696 1.00 95.81 86 ALA A O 1
ATOM 716 N N . LEU A 1 87 ? -19.475 1.731 24.414 1.00 95.69 87 LEU A N 1
ATOM 717 C CA . LEU A 1 87 ? -19.752 0.472 25.104 1.00 95.69 87 LEU A CA 1
ATOM 718 C C . LEU A 1 87 ? -19.283 0.502 26.565 1.00 95.69 87 LEU A C 1
ATOM 720 O O . LEU A 1 87 ? -20.053 0.172 27.461 1.00 95.69 87 LEU A O 1
ATOM 724 N N . THR A 1 88 ? -18.053 0.943 26.830 1.00 96.94 88 THR A N 1
ATOM 725 C CA . THR A 1 88 ? -17.501 1.007 28.194 1.00 96.94 88 THR A CA 1
ATOM 726 C C . THR A 1 88 ? -18.357 1.888 29.100 1.00 96.94 88 THR A C 1
ATOM 728 O O . THR A 1 88 ? -18.684 1.493 30.216 1.00 96.94 88 THR A O 1
ATOM 731 N N . SER A 1 89 ? -18.763 3.064 28.615 1.00 95.69 89 SER A N 1
ATOM 732 C CA . SER A 1 89 ? -19.619 3.980 29.377 1.00 95.69 89 SER A CA 1
ATOM 733 C C . SER A 1 89 ? -21.029 3.423 29.582 1.00 95.69 89 SER A C 1
ATOM 735 O O . SER A 1 89 ? -21.533 3.436 30.704 1.00 95.69 89 SER A O 1
ATOM 737 N N . SER A 1 90 ? -21.638 2.870 28.533 1.00 95.25 90 SER A N 1
ATOM 738 C CA . SER A 1 90 ? -23.012 2.355 28.577 1.00 95.25 90 SER A CA 1
ATOM 739 C C . SER A 1 90 ? -23.152 1.128 29.483 1.00 95.25 90 SER A C 1
ATOM 741 O O . SER A 1 90 ? -24.169 0.960 30.153 1.00 95.25 90 SER A O 1
ATOM 743 N N . PHE A 1 91 ? -22.111 0.296 29.567 1.00 95.31 91 PHE A N 1
ATOM 744 C CA . PHE A 1 91 ? -22.091 -0.911 30.396 1.00 95.31 91 PHE A CA 1
ATOM 745 C C . PHE A 1 91 ? -21.393 -0.734 31.756 1.00 95.31 91 PHE A C 1
ATOM 747 O O . PHE A 1 91 ? -21.303 -1.694 32.520 1.00 95.31 91 PHE A O 1
ATOM 754 N N . ALA A 1 92 ? -20.945 0.474 32.119 1.00 94.31 92 ALA A N 1
ATOM 755 C CA . ALA A 1 92 ? -20.246 0.728 33.386 1.00 94.31 92 ALA A CA 1
ATOM 756 C C . ALA A 1 92 ? -21.057 0.313 34.634 1.00 94.31 92 ALA A C 1
ATOM 758 O O . ALA A 1 92 ? -20.482 -0.068 35.652 1.00 94.31 92 ALA A O 1
ATOM 759 N N . GLY A 1 93 ? -22.392 0.366 34.549 1.00 92.25 93 GLY A N 1
ATOM 760 C CA . GLY A 1 93 ? -23.319 -0.045 35.610 1.00 92.25 93 GLY A CA 1
ATOM 761 C C . GLY A 1 93 ? -23.788 -1.502 35.539 1.00 92.25 93 GLY A C 1
ATOM 762 O O . GLY A 1 93 ? -24.683 -1.877 36.294 1.00 92.25 93 GLY A O 1
ATOM 763 N N . VAL A 1 94 ? -23.236 -2.316 34.633 1.00 93.56 94 VAL A N 1
ATOM 764 C CA . VAL A 1 94 ? -23.680 -3.696 34.383 1.00 93.56 94 VAL A CA 1
ATOM 765 C C . VAL A 1 94 ? -22.557 -4.675 34.758 1.00 93.56 94 VAL A C 1
ATOM 767 O O . VAL A 1 94 ? -21.741 -5.037 33.910 1.00 93.56 94 VAL A O 1
ATOM 770 N N . PRO A 1 95 ? -22.462 -5.114 36.024 1.00 93.62 95 PRO A N 1
ATOM 771 C CA . PRO A 1 95 ? -21.457 -6.093 36.426 1.00 93.62 95 PRO A CA 1
ATOM 772 C C . PRO A 1 95 ? -21.778 -7.486 35.863 1.00 93.62 95 PRO A C 1
ATOM 774 O O . PRO A 1 95 ? -22.939 -7.901 35.828 1.00 93.62 95 PRO A O 1
ATOM 777 N N . LEU A 1 96 ? -20.750 -8.236 35.455 1.00 92.56 96 LEU A N 1
ATOM 778 C CA . LEU A 1 96 ? -20.927 -9.616 34.999 1.00 92.56 96 LEU A CA 1
ATOM 779 C C . LEU A 1 96 ? -21.397 -10.533 36.145 1.00 92.56 96 LEU A C 1
ATOM 781 O O . LEU A 1 96 ? -20.827 -10.487 37.242 1.00 92.56 96 LEU A O 1
ATOM 785 N N . PRO A 1 97 ? -22.372 -11.429 35.901 1.00 90.00 97 PRO A N 1
ATOM 786 C CA . PRO A 1 97 ? -22.763 -12.445 36.873 1.00 90.00 97 PRO A CA 1
ATOM 787 C C . PRO A 1 97 ? -21.580 -13.329 37.287 1.00 90.00 97 PRO A C 1
ATOM 789 O O . PRO A 1 97 ? -20.787 -13.768 36.456 1.00 90.00 97 PRO A O 1
ATOM 792 N N . GLY A 1 98 ? -21.458 -13.601 38.586 1.00 87.06 98 GLY A N 1
ATOM 793 C CA . GLY A 1 98 ? -20.415 -14.461 39.153 1.00 87.06 98 GLY A CA 1
ATOM 794 C C . GLY A 1 98 ? -19.065 -13.776 39.388 1.00 87.06 98 GLY A C 1
ATOM 795 O O . GLY A 1 98 ? -18.462 -14.018 40.430 1.00 87.06 98 GLY A O 1
ATOM 796 N N . SER A 1 99 ? -18.599 -12.903 38.486 1.00 88.31 99 SER A N 1
ATOM 797 C CA . SER A 1 99 ? -17.326 -12.180 38.668 1.00 88.31 99 SER A CA 1
ATOM 798 C C . SER A 1 99 ? -17.482 -10.773 39.247 1.00 88.31 99 SER A C 1
ATOM 800 O O . SER A 1 99 ? -16.554 -10.278 39.881 1.00 88.31 99 SER A O 1
ATOM 802 N N . GLY A 1 100 ? -18.625 -10.114 39.031 1.00 89.69 100 GLY A N 1
ATOM 803 C CA . GLY A 1 100 ? -18.838 -8.714 39.411 1.00 89.69 100 GLY A CA 1
ATOM 804 C C . GLY A 1 100 ? -18.037 -7.709 38.573 1.00 89.69 100 GLY A C 1
ATOM 805 O O . GLY A 1 100 ? -18.029 -6.522 38.885 1.00 89.69 100 GLY A O 1
ATOM 806 N N . GLU A 1 101 ? -17.351 -8.176 37.528 1.00 92.88 101 GLU A N 1
ATOM 807 C CA . GLU A 1 101 ? -16.475 -7.363 36.685 1.00 92.88 101 GLU A CA 1
ATOM 808 C C . GLU A 1 101 ? -17.287 -6.367 35.850 1.00 92.88 101 GLU A C 1
ATOM 810 O O . GLU A 1 101 ? -18.288 -6.737 35.232 1.00 92.88 101 GLU A O 1
ATOM 815 N N . THR A 1 102 ? -16.834 -5.116 35.808 1.00 94.75 102 THR A N 1
ATOM 816 C CA . THR A 1 102 ? -17.361 -4.060 34.936 1.00 94.75 102 THR A CA 1
ATOM 817 C C . THR A 1 102 ? -16.361 -3.753 33.817 1.00 94.75 102 THR A C 1
ATOM 819 O O . THR A 1 102 ? -15.157 -3.975 33.985 1.00 94.75 102 THR A O 1
ATOM 822 N N . PRO A 1 103 ? -16.825 -3.276 32.649 1.00 96.50 103 PRO A N 1
ATOM 823 C CA . PRO A 1 103 ? -15.933 -3.030 31.527 1.00 96.50 103 PRO A CA 1
ATOM 824 C C . PRO A 1 103 ? -15.038 -1.811 31.765 1.00 96.50 103 PRO A C 1
ATOM 826 O O . PRO A 1 103 ? -15.462 -0.801 32.328 1.00 96.50 103 PRO A O 1
ATOM 829 N N . THR A 1 104 ? -13.811 -1.883 31.255 1.00 95.69 104 THR A N 1
ATOM 830 C CA . THR A 1 104 ? -12.902 -0.743 31.077 1.00 95.69 104 THR A CA 1
ATOM 831 C C . THR A 1 104 ? -12.484 -0.650 29.609 1.00 95.69 104 THR A C 1
ATOM 833 O O . THR A 1 104 ? -12.694 -1.592 28.845 1.00 95.69 104 THR A O 1
ATOM 836 N N . MET A 1 105 ? -11.839 0.450 29.206 1.00 95.88 105 MET A N 1
ATOM 837 C CA . MET A 1 105 ? -11.345 0.609 27.826 1.00 95.88 105 MET A CA 1
ATOM 838 C C . MET A 1 105 ? -10.400 -0.524 27.392 1.00 95.88 105 MET A C 1
ATOM 840 O O . MET A 1 105 ? -10.373 -0.893 26.221 1.00 95.88 105 MET A O 1
ATOM 844 N N . GLU A 1 106 ? -9.659 -1.111 28.334 1.00 96.31 106 GLU A N 1
ATOM 845 C CA . GLU A 1 106 ? -8.739 -2.218 28.061 1.00 96.31 106 GLU A CA 1
ATOM 846 C C . GLU A 1 106 ? -9.448 -3.579 28.035 1.00 96.31 106 GLU A C 1
ATOM 848 O O . GLU A 1 106 ? -9.043 -4.473 27.291 1.00 96.31 106 GLU A O 1
ATOM 853 N N . THR A 1 107 ? -10.516 -3.755 28.823 1.00 96.69 107 THR A N 1
ATOM 854 C CA . THR A 1 107 ? -11.177 -5.058 29.000 1.00 96.69 107 THR A CA 1
ATOM 855 C C . THR A 1 107 ? -12.470 -5.219 28.210 1.00 96.69 107 THR A C 1
ATOM 857 O O . THR A 1 107 ? -12.970 -6.346 28.135 1.00 96.69 107 THR A O 1
ATOM 860 N N . ILE A 1 108 ? -12.994 -4.152 27.590 1.00 97.25 108 ILE A N 1
ATOM 861 C CA . ILE A 1 108 ? -14.332 -4.113 26.982 1.00 97.25 108 ILE A CA 1
ATOM 862 C C . ILE A 1 108 ? -14.592 -5.263 26.002 1.00 97.25 108 ILE A C 1
ATOM 864 O O . ILE A 1 108 ? -15.629 -5.913 26.091 1.00 97.25 108 ILE A O 1
ATOM 868 N N . ASP A 1 109 ? -13.642 -5.603 25.131 1.00 96.44 109 ASP A N 1
ATOM 869 C CA . ASP A 1 109 ? -13.821 -6.702 24.173 1.00 96.44 109 ASP A CA 1
ATOM 870 C C . ASP A 1 109 ? -13.978 -8.054 24.884 1.00 96.44 109 ASP A C 1
ATOM 872 O O . ASP A 1 109 ? -14.822 -8.878 24.524 1.00 96.44 109 ASP A O 1
ATOM 876 N N . SER A 1 110 ? -13.166 -8.300 25.916 1.00 96.88 110 SER A N 1
ATOM 877 C CA . SER A 1 110 ? -13.242 -9.537 26.699 1.00 96.88 110 SER A CA 1
ATOM 878 C C . SER A 1 110 ? -14.519 -9.586 27.540 1.00 96.88 110 SER A C 1
ATOM 880 O O . SER A 1 110 ? -15.163 -10.634 27.612 1.00 96.88 110 SER A O 1
ATOM 882 N N . TYR A 1 111 ? -14.927 -8.442 28.098 1.00 97.38 111 TYR A N 1
ATOM 883 C CA . TYR A 1 111 ? -16.170 -8.276 28.837 1.00 97.38 111 TYR A CA 1
ATOM 884 C C . TYR A 1 111 ? -17.372 -8.591 27.939 1.00 97.38 111 TYR A C 1
ATOM 886 O O . TYR A 1 111 ? -18.193 -9.426 28.310 1.00 97.38 111 TYR A O 1
ATOM 894 N N . MET A 1 112 ? -17.441 -8.019 26.730 1.00 96.19 112 MET A N 1
ATOM 895 C CA . MET A 1 112 ? -18.547 -8.249 25.792 1.00 96.19 112 MET A CA 1
ATOM 896 C C . MET A 1 112 ? -18.621 -9.713 25.345 1.00 96.19 112 MET A C 1
ATOM 898 O O . MET A 1 112 ? -19.708 -10.288 25.290 1.00 96.19 112 MET A O 1
ATOM 902 N N . ASN A 1 113 ? -17.473 -10.355 25.101 1.00 96.31 113 ASN A N 1
ATOM 903 C CA . ASN A 1 113 ? -17.421 -11.785 24.785 1.00 96.31 113 ASN A CA 1
ATOM 904 C C . ASN A 1 113 ? -17.922 -12.662 25.945 1.00 96.31 113 ASN A C 1
ATOM 906 O O . ASN A 1 113 ? -18.663 -13.625 25.723 1.00 96.31 113 ASN A O 1
ATOM 910 N N . ARG A 1 114 ? -17.552 -12.333 27.189 1.00 95.31 114 ARG A N 1
ATOM 911 C CA . ARG A 1 114 ? -18.029 -13.039 28.390 1.00 95.31 114 ARG A CA 1
ATOM 912 C C . ARG A 1 114 ? -19.518 -12.816 28.618 1.00 95.31 114 ARG A C 1
ATOM 914 O O . ARG A 1 114 ? -20.235 -13.790 28.824 1.00 95.31 114 ARG A O 1
ATOM 921 N N . LEU A 1 115 ? -19.986 -11.572 28.518 1.00 94.69 115 LEU A N 1
ATOM 922 C CA . LEU A 1 115 ? -21.398 -11.211 28.625 1.00 94.69 115 LEU A CA 1
ATOM 923 C C . LEU A 1 115 ? -22.240 -12.016 27.629 1.00 94.69 115 LEU A C 1
ATOM 925 O O . LEU A 1 115 ? -23.209 -12.667 28.015 1.00 94.69 115 LEU A O 1
ATOM 929 N N . HIS A 1 116 ? -21.821 -12.032 26.363 1.00 94.19 116 HIS A N 1
ATOM 930 C CA . HIS A 1 116 ? -22.474 -12.803 25.310 1.00 94.19 116 HIS A CA 1
ATOM 931 C C . HIS A 1 116 ? -22.483 -14.309 25.618 1.00 94.19 116 HIS A C 1
ATOM 933 O O . HIS A 1 116 ? -23.517 -14.963 25.491 1.00 94.19 116 HIS A O 1
ATOM 939 N N . SER A 1 117 ? -21.359 -14.854 26.089 1.00 94.88 117 SER A N 1
ATOM 940 C CA . SER A 1 117 ? -21.252 -16.274 26.451 1.00 94.88 117 SER A CA 1
ATOM 941 C C . SER A 1 117 ? -22.171 -16.657 27.619 1.00 94.88 117 SER A C 1
ATOM 943 O O . SER A 1 117 ? -22.821 -17.697 27.559 1.00 94.88 117 SER A O 1
ATOM 945 N N . ILE A 1 118 ? -22.268 -15.817 28.657 1.00 93.12 118 ILE A N 1
ATOM 946 C CA . ILE A 1 118 ? -23.143 -16.036 29.824 1.00 93.12 118 ILE A CA 1
ATOM 947 C C . ILE A 1 118 ? -24.615 -16.033 29.402 1.00 93.12 118 ILE A C 1
ATOM 949 O O . ILE A 1 118 ? -25.367 -16.938 29.770 1.00 93.12 118 ILE A O 1
ATOM 953 N N . ILE A 1 119 ? -25.008 -15.046 28.592 1.00 92.25 119 ILE A N 1
ATOM 954 C CA . ILE A 1 119 ? -26.374 -14.926 28.071 1.00 92.25 119 ILE A CA 1
ATOM 955 C C . ILE A 1 119 ? -26.759 -16.162 27.253 1.00 92.25 119 ILE A C 1
ATOM 957 O O . ILE A 1 119 ? -27.870 -16.664 27.405 1.00 92.25 119 ILE A O 1
ATOM 961 N N . LEU A 1 120 ? -25.854 -16.669 26.408 1.00 92.38 120 LEU A N 1
ATOM 962 C CA . LEU A 1 120 ? -26.115 -17.854 25.589 1.00 92.38 120 LEU A CA 1
ATOM 963 C C . LEU A 1 120 ? -26.139 -19.158 26.390 1.00 92.38 120 LEU A C 1
ATOM 965 O O . LEU A 1 120 ? -26.899 -20.057 26.037 1.00 92.38 120 LEU A O 1
ATOM 969 N N . ALA A 1 121 ? -25.320 -19.278 27.438 1.00 92.50 121 ALA A N 1
ATOM 970 C CA . ALA A 1 121 ? -25.230 -20.500 28.229 1.00 92.50 121 ALA A CA 1
ATOM 971 C C . ALA A 1 121 ? -26.532 -20.787 28.988 1.00 92.50 121 ALA A C 1
ATOM 973 O O . ALA A 1 121 ? -27.034 -21.904 28.918 1.00 92.50 121 ALA A O 1
ATOM 974 N N . ASN A 1 122 ? -27.097 -19.779 29.666 1.00 89.06 122 ASN A N 1
ATOM 975 C CA . ASN A 1 122 ? -28.326 -19.923 30.454 1.00 89.06 122 ASN A CA 1
ATOM 976 C C . ASN A 1 122 ? -29.273 -18.724 30.246 1.00 89.06 122 ASN A C 1
ATOM 978 O O . ASN A 1 122 ? -29.364 -17.853 31.115 1.00 89.06 122 ASN A O 1
ATOM 982 N N . PRO A 1 123 ? -30.010 -18.649 29.122 1.00 88.19 123 PRO A N 1
ATOM 983 C CA . PRO A 1 123 ? -30.850 -17.488 28.813 1.00 88.19 123 PRO A CA 1
ATOM 984 C C . PRO A 1 123 ? -31.999 -17.279 29.809 1.00 88.19 123 PRO A C 1
ATOM 986 O O . PRO A 1 123 ? -32.319 -16.145 30.150 1.00 88.19 123 PRO A O 1
ATOM 989 N N . GLN A 1 124 ? -32.593 -18.375 30.293 1.00 89.31 124 GLN A N 1
ATOM 990 C CA . GLN A 1 124 ? -33.744 -18.362 31.208 1.00 89.31 124 GLN A CA 1
ATOM 991 C C . GLN A 1 124 ? -33.371 -17.831 32.602 1.00 89.31 124 GLN A C 1
ATOM 993 O O . GLN A 1 124 ? -34.172 -17.186 33.266 1.00 89.31 124 GLN A O 1
ATOM 998 N N . GLU A 1 125 ? -32.133 -18.063 33.043 1.00 88.25 125 GLU A N 1
ATOM 999 C CA . GLU A 1 125 ? -31.636 -17.562 34.332 1.00 88.25 125 GLU A CA 1
ATOM 1000 C C . GLU A 1 125 ? -31.177 -16.098 34.246 1.00 88.25 125 GLU A C 1
ATOM 1002 O O . GLU A 1 125 ? -31.073 -15.412 35.260 1.00 88.25 125 GLU A O 1
ATOM 1007 N N . ASN A 1 126 ? -30.930 -15.603 33.030 1.00 89.44 126 ASN A N 1
ATOM 1008 C CA . ASN A 1 126 ? -30.381 -14.276 32.766 1.00 89.44 126 ASN A CA 1
ATOM 1009 C C . ASN A 1 126 ? -31.398 -13.316 32.120 1.00 89.44 126 ASN A C 1
ATOM 1011 O O . ASN A 1 126 ? -30.992 -12.316 31.533 1.00 89.44 126 ASN A O 1
ATOM 1015 N N . GLU A 1 127 ? -32.709 -13.558 32.230 1.00 92.12 127 GLU A N 1
ATOM 1016 C CA . GLU A 1 127 ? -33.741 -12.727 31.577 1.00 92.12 127 GLU A CA 1
ATOM 1017 C C . GLU A 1 127 ? -33.646 -11.237 31.936 1.00 92.12 127 GLU A C 1
ATOM 1019 O O . GLU A 1 127 ? -33.676 -10.379 31.051 1.00 92.12 127 GLU A O 1
ATOM 1024 N N . ASN A 1 128 ? -33.452 -10.920 33.221 1.00 90.19 128 ASN A N 1
ATOM 1025 C CA . ASN A 1 128 ? -33.286 -9.539 33.683 1.00 90.19 128 ASN A CA 1
ATOM 1026 C C . ASN A 1 128 ? -32.020 -8.892 33.107 1.00 90.19 128 ASN A C 1
ATOM 1028 O O . ASN A 1 128 ? -32.043 -7.732 32.703 1.00 90.19 128 ASN A O 1
ATOM 1032 N N . LEU A 1 129 ? -30.918 -9.647 33.036 1.00 91.06 129 LEU A N 1
ATOM 1033 C CA . LEU A 1 129 ? -29.680 -9.174 32.423 1.00 91.06 129 LEU A CA 1
ATOM 1034 C C . LEU A 1 129 ? -29.897 -8.908 30.932 1.00 91.06 129 LEU A C 1
ATOM 1036 O O . LEU A 1 129 ? -29.532 -7.844 30.453 1.00 91.06 129 LEU A O 1
ATOM 1040 N N . ILE A 1 130 ? -30.551 -9.819 30.209 1.00 93.50 130 ILE A N 1
ATOM 1041 C CA . ILE A 1 130 ? -30.868 -9.658 28.783 1.00 93.50 130 ILE A CA 1
ATOM 1042 C C . ILE A 1 130 ? -31.725 -8.408 28.548 1.00 93.50 130 ILE A C 1
ATOM 1044 O O . ILE A 1 130 ? -31.470 -7.672 27.594 1.00 93.50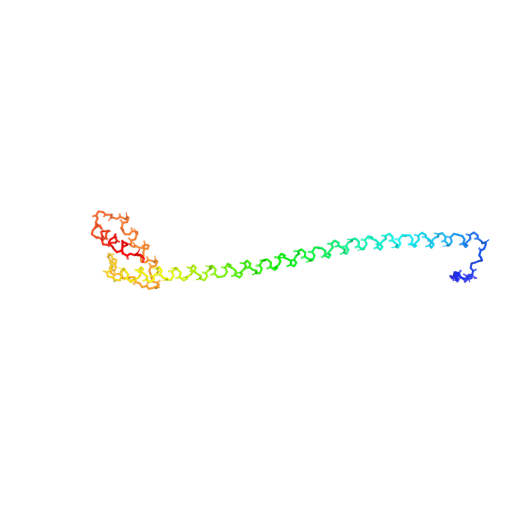 130 ILE A O 1
ATOM 1048 N N . ALA A 1 131 ? -32.717 -8.143 29.402 1.00 93.69 131 ALA A N 1
ATOM 1049 C CA . ALA A 1 131 ? -33.534 -6.934 29.318 1.00 93.69 131 ALA A CA 1
ATOM 1050 C C . ALA A 1 131 ? -32.691 -5.661 29.505 1.00 93.69 131 ALA A C 1
ATOM 1052 O O . ALA A 1 131 ? -32.779 -4.751 28.682 1.00 93.69 131 ALA A O 1
ATOM 1053 N N . THR A 1 132 ? -31.819 -5.632 30.518 1.00 92.31 132 THR A N 1
ATOM 1054 C CA . THR A 1 132 ? -30.884 -4.522 30.753 1.00 92.31 132 THR A CA 1
ATOM 1055 C C . THR A 1 132 ? -29.935 -4.329 29.574 1.00 92.31 132 THR A C 1
ATOM 1057 O O . THR A 1 132 ? -29.780 -3.215 29.092 1.00 92.31 132 THR A O 1
ATOM 1060 N N . VAL A 1 133 ? -29.341 -5.405 29.051 1.00 92.81 133 VAL A N 1
ATOM 1061 C CA . VAL A 1 133 ? -28.454 -5.341 27.881 1.00 92.81 133 VAL A CA 1
ATOM 1062 C C . VAL A 1 133 ? -29.195 -4.786 26.666 1.00 92.81 133 VAL A C 1
ATOM 1064 O O . VAL A 1 133 ? -28.651 -3.940 25.966 1.00 92.81 133 VAL A O 1
ATOM 1067 N N . ARG A 1 134 ? -30.442 -5.208 26.419 1.00 92.81 134 ARG A N 1
ATOM 1068 C CA . ARG A 1 134 ? -31.260 -4.661 25.324 1.00 92.81 134 ARG A CA 1
ATOM 1069 C C . ARG A 1 134 ? -31.531 -3.168 25.495 1.00 92.81 134 ARG A C 1
ATOM 1071 O O . ARG A 1 134 ? -31.407 -2.440 24.516 1.00 92.81 134 ARG A O 1
ATOM 1078 N N . ASP A 1 135 ? -31.871 -2.718 26.702 1.00 93.50 135 ASP A N 1
ATOM 1079 C CA . ASP A 1 135 ? -32.092 -1.293 26.988 1.00 93.50 135 ASP A CA 1
ATOM 1080 C C . ASP A 1 135 ? -30.809 -0.479 26.779 1.00 93.50 135 ASP A C 1
ATOM 1082 O O . ASP A 1 135 ? -30.821 0.517 26.059 1.00 93.50 135 ASP A O 1
ATOM 1086 N N . VAL A 1 136 ? -29.681 -0.949 27.315 1.00 92.12 136 VAL A N 1
ATOM 1087 C CA . VAL A 1 136 ? -28.367 -0.313 27.143 1.00 92.12 136 VAL A CA 1
ATOM 1088 C C . VAL A 1 136 ? -27.986 -0.230 25.662 1.00 92.12 136 VAL A C 1
ATOM 1090 O O . VAL A 1 136 ? -27.597 0.834 25.189 1.00 92.12 136 VAL A O 1
ATOM 1093 N N . VAL A 1 137 ? -28.155 -1.317 24.903 1.00 9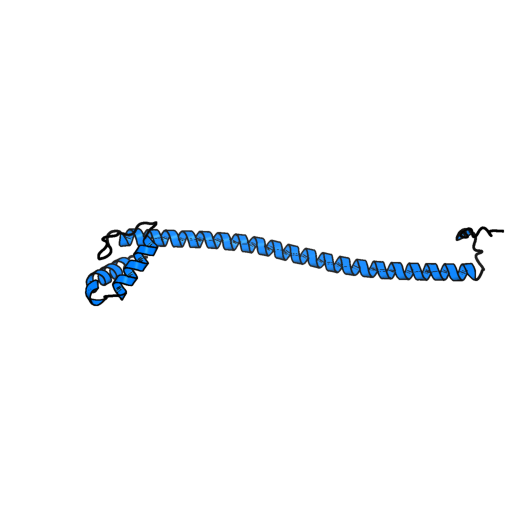0.38 137 VAL A N 1
ATOM 1094 C CA . VAL A 1 137 ? -27.848 -1.340 23.464 1.00 90.38 137 VAL A CA 1
ATOM 1095 C C . VAL A 1 137 ? -28.786 -0.443 22.662 1.00 90.3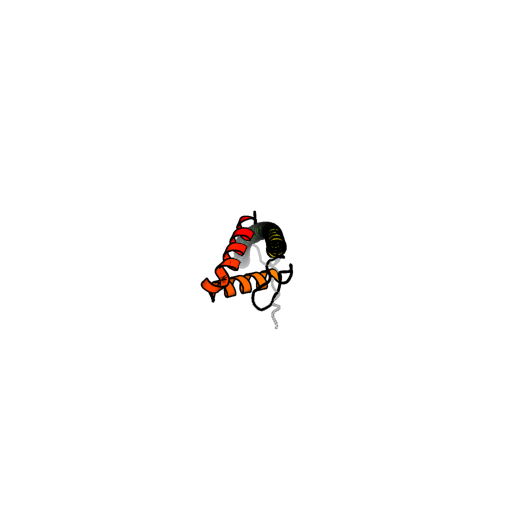8 137 VAL A C 1
ATOM 1097 O O . VAL A 1 137 ? -28.338 0.198 21.720 1.00 90.38 137 VAL A O 1
ATOM 1100 N N . SER A 1 138 ? -30.059 -0.327 23.044 1.00 91.69 138 SER A N 1
ATOM 1101 C CA . SER A 1 138 ? -31.004 0.571 22.362 1.00 91.69 138 SER A CA 1
ATOM 1102 C C . SER A 1 138 ? -30.659 2.059 22.498 1.00 91.69 138 SER A C 1
ATOM 1104 O O . SER A 1 138 ? -31.207 2.879 21.769 1.00 91.69 138 SER A O 1
ATOM 1106 N N . ARG A 1 139 ? -29.760 2.405 23.428 1.00 88.19 139 ARG A N 1
ATOM 1107 C CA . ARG A 1 139 ? -29.287 3.772 23.686 1.00 88.19 139 ARG A CA 1
ATOM 1108 C C . ARG A 1 139 ? -27.908 4.053 23.079 1.00 88.19 139 ARG A C 1
ATOM 1110 O O . ARG A 1 139 ? -27.440 5.183 23.181 1.00 88.19 139 ARG A O 1
ATOM 1117 N N . LEU A 1 140 ? -27.262 3.044 22.487 1.00 82.94 140 LEU A N 1
ATOM 1118 C CA . LEU A 1 140 ? -26.031 3.197 21.714 1.00 82.94 140 LEU A CA 1
ATOM 1119 C C . LEU A 1 140 ? -26.400 3.678 20.304 1.00 82.94 140 LEU A C 1
ATOM 1121 O O . LEU A 1 140 ? -26.541 2.865 19.391 1.00 82.94 140 LEU A O 1
ATOM 1125 N N . GLU A 1 141 ? -26.582 4.987 20.148 1.00 56.53 141 GLU A N 1
ATOM 1126 C CA . GLU A 1 141 ? -26.512 5.662 18.843 1.00 56.53 141 GLU A CA 1
ATOM 1127 C C . GLU A 1 141 ? -25.174 6.385 18.677 1.00 56.53 141 GLU A C 1
ATOM 1129 O O . GLU A 1 141 ? -24.760 7.093 19.626 1.00 56.53 141 GLU A O 1
#

Secondary structure (DSSP, 8-state):
---------GGGS-TTSHHHHHHHHHHHHHHHHHHHHHHHHHHHHHHHHHHHHHHHHHHHHHHHHHHHHHHHHHHHHHHHHHHHHHHHHHTTT-PPTTT-----TTTHHHHHHHHHHHHHH-TTTTHHHHHHHHHHHHT--

pLDDT: mean 90.78, std 13.12, range [35.41, 98.62]

Solvent-accessible surface area (backbone atoms only — not comparable to full-atom values): 8064 Å² total; per-residue (Å²): 135,84,76,82,78,66,80,72,52,82,88,72,50,56,91,89,37,72,68,34,54,54,52,52,52,49,51,51,50,50,54,51,50,51,52,53,52,51,52,55,49,52,53,51,50,53,54,49,51,53,48,52,51,54,49,49,54,52,49,56,50,50,54,51,52,51,52,52,52,50,53,52,50,52,53,52,50,51,51,51,52,52,49,45,50,52,50,21,63,62,35,51,87,52,54,41,87,96,75,61,52,52,42,38,86,88,42,33,71,62,43,53,52,47,54,53,50,52,44,68,73,43,48,86,85,32,49,70,56,53,52,50,51,51,55,46,54,74,67,69,123

InterPro domains:
  IPR051965 Chromatin Regulation and Neuronal Gene Expression [PTHR46040] (4-140)

Sequence (141 aa):
KEADTKERSVFDIPIFTEEFLNHSKAREAELRQLRKSNMEFEERNAALQKHVESMRTAVEKLEVDVIQERSRNTVLQQHLESLRQALTSSFAGVPLPGSGETPTMETIDSYMNRLHSIILANPQENENLIATVRDVVSRLE